Protein AF-A0A2H1WXT0-F1 (afdb_monomer_lite)

Foldseek 3Di:
DDPVCVVVVNDDDPDDDDDPDPPDPVVPDPVVVVDDPDDDDDDPVVVVVDDCVVCVPVDDDDPPDDPPDPPPDPPDD

InterPro domains:
  IPR000961 AGC-kinase, C-terminal [PS51285] (1-70)
  IPR000961 AGC-kinase, C-terminal [SM00133] (2-62)
  IPR017892 Protein kinase, C-terminal [PF00433] (19-60)

Secondary structure (DSSP, 8-state):
--HHHHHTT-SPPS-----SSTT--TTS-HHHHHS---PPP--HHHHHHS-GGGGTT-----TT---S----PPPP-

pLDDT: mean 88.79, std 15.77, range [36.78, 98.12]

Organism: Spodoptera frugiperda (NCBI:txid7108)

Radius of gyration: 21.28 Å; chains: 1; bounding box: 52×35×50 Å

Sequence (77 aa):
MDWDALAQRRLRPPFRPKLKSKREAANFDAEFTKEEPVLTPVPHDVVRAINQEEFRGFSFVNKDFNPAPAADKPAQA

Structure (mmCIF, N/CA/C/O backbone):
data_AF-A0A2H1WXT0-F1
#
_entry.id   AF-A0A2H1WXT0-F1
#
loop_
_atom_site.group_PDB
_atom_site.id
_atom_site.type_symbol
_atom_site.label_atom_id
_atom_site.label_alt_id
_atom_site.label_comp_id
_atom_site.label_asym_id
_atom_site.label_entity_id
_atom_site.label_seq_id
_atom_site.pdbx_PDB_ins_code
_atom_site.Cartn_x
_atom_site.Cartn_y
_atom_site.Cartn_z
_atom_site.occupancy
_atom_site.B_iso_or_equiv
_atom_site.auth_seq_id
_atom_site.auth_comp_id
_atom_site.auth_asym_id
_atom_site.auth_atom_id
_atom_site.pdbx_PDB_model_num
ATOM 1 N N . MET A 1 1 ? 9.025 -0.672 -32.472 1.00 84.06 1 MET A N 1
ATOM 2 C CA . MET A 1 1 ? 9.102 -1.220 -31.102 1.00 84.06 1 MET A CA 1
ATOM 3 C C . MET A 1 1 ? 8.440 -2.581 -31.142 1.00 84.06 1 MET A C 1
ATOM 5 O O . MET A 1 1 ? 7.369 -2.674 -31.722 1.00 84.06 1 MET A O 1
ATOM 9 N N . ASP A 1 2 ? 9.094 -3.618 -30.630 1.00 96.00 2 ASP A N 1
ATOM 10 C CA . ASP A 1 2 ? 8.519 -4.965 -30.570 1.00 96.00 2 ASP A CA 1
ATOM 11 C C . ASP A 1 2 ? 7.617 -5.074 -29.329 1.00 96.00 2 ASP A C 1
ATOM 13 O O . ASP A 1 2 ? 8.099 -5.013 -28.195 1.00 96.00 2 ASP A O 1
ATOM 17 N N . TRP A 1 3 ? 6.305 -5.162 -29.549 1.00 97.19 3 TRP A N 1
ATOM 18 C CA . TRP A 1 3 ? 5.303 -5.183 -28.482 1.00 97.19 3 TRP A CA 1
ATOM 19 C C . TRP A 1 3 ? 5.202 -6.542 -27.785 1.00 97.19 3 TRP A C 1
ATOM 21 O O . TRP A 1 3 ? 5.004 -6.583 -26.568 1.00 97.19 3 TRP A O 1
ATOM 31 N N . ASP A 1 4 ? 5.409 -7.640 -28.511 1.00 98.12 4 ASP A N 1
ATOM 32 C CA . ASP A 1 4 ? 5.351 -8.990 -27.946 1.00 98.12 4 ASP A CA 1
ATOM 33 C C . ASP A 1 4 ? 6.539 -9.227 -27.010 1.00 98.12 4 ASP A C 1
ATOM 35 O O . ASP A 1 4 ? 6.382 -9.714 -25.884 1.00 98.12 4 ASP A O 1
ATOM 39 N N . ALA A 1 5 ? 7.735 -8.792 -27.419 1.00 97.19 5 ALA A N 1
ATOM 40 C CA . ALA A 1 5 ? 8.920 -8.832 -26.568 1.00 97.19 5 ALA A CA 1
ATOM 41 C C . ALA A 1 5 ? 8.777 -7.945 -25.317 1.00 97.19 5 ALA A C 1
ATOM 43 O O . ALA A 1 5 ? 9.273 -8.308 -24.243 1.00 97.19 5 ALA A O 1
ATOM 44 N N . LEU A 1 6 ? 8.096 -6.798 -25.428 1.00 97.12 6 LEU A N 1
ATOM 45 C CA . LEU A 1 6 ? 7.807 -5.918 -24.294 1.00 97.12 6 LEU A CA 1
ATOM 46 C C . LEU A 1 6 ? 6.863 -6.592 -23.289 1.00 97.12 6 LEU A C 1
ATOM 48 O O . LEU A 1 6 ? 7.182 -6.643 -22.100 1.00 97.12 6 LEU A O 1
ATOM 52 N N . ALA A 1 7 ? 5.739 -7.143 -23.760 1.00 97.19 7 ALA A N 1
ATOM 53 C CA . ALA A 1 7 ? 4.751 -7.821 -22.919 1.00 97.19 7 ALA A CA 1
ATOM 54 C C . ALA A 1 7 ? 5.360 -9.017 -22.164 1.00 97.19 7 ALA A C 1
ATOM 56 O O . ALA A 1 7 ? 5.060 -9.246 -20.992 1.00 97.19 7 ALA A O 1
ATOM 57 N N . GLN A 1 8 ? 6.295 -9.727 -22.802 1.00 97.62 8 GLN A N 1
ATOM 58 C CA . GLN A 1 8 ? 7.036 -10.845 -22.211 1.00 97.62 8 GLN A CA 1
ATOM 59 C C . GLN A 1 8 ? 8.238 -10.412 -21.347 1.00 97.62 8 GLN A C 1
ATOM 61 O O . GLN A 1 8 ? 9.012 -11.264 -20.910 1.00 97.62 8 GLN A O 1
ATOM 66 N N . ARG A 1 9 ? 8.421 -9.104 -21.093 1.00 96.50 9 ARG A N 1
ATOM 67 C CA . ARG A 1 9 ? 9.530 -8.523 -20.306 1.00 96.50 9 ARG A CA 1
ATOM 68 C C . ARG A 1 9 ? 10.931 -8.892 -20.828 1.00 96.50 9 ARG A C 1
ATOM 70 O O . ARG A 1 9 ? 11.878 -8.978 -20.050 1.00 96.50 9 ARG A O 1
ATOM 77 N N . ARG A 1 10 ? 11.077 -9.104 -22.143 1.00 96.88 10 ARG A N 1
ATOM 78 C CA . ARG A 1 10 ? 12.356 -9.460 -22.795 1.00 96.88 10 ARG A CA 1
ATOM 79 C C . ARG A 1 10 ? 13.192 -8.245 -23.195 1.00 96.88 10 ARG A C 1
ATOM 81 O O . ARG A 1 10 ? 14.398 -8.372 -23.392 1.00 96.88 10 ARG A O 1
ATOM 88 N N . LEU A 1 11 ? 12.575 -7.070 -23.308 1.00 96.50 11 LEU A N 1
ATOM 89 C CA . LEU A 1 11 ? 13.294 -5.826 -23.571 1.00 96.50 11 LEU A CA 1
ATOM 90 C C . LEU A 1 11 ? 13.960 -5.311 -22.289 1.00 96.50 11 LEU A C 1
ATOM 92 O O . LEU A 1 11 ? 13.333 -5.232 -21.233 1.00 96.50 11 LEU A O 1
ATOM 96 N N . ARG A 1 12 ? 15.239 -4.933 -22.380 1.00 95.06 12 ARG A N 1
ATOM 97 C CA . ARG A 1 12 ? 15.987 -4.361 -21.253 1.00 95.06 12 ARG A CA 1
ATOM 98 C C . ARG A 1 12 ? 15.443 -2.962 -20.915 1.00 95.06 12 ARG A C 1
ATOM 100 O O . ARG A 1 12 ? 15.434 -2.110 -21.804 1.00 95.06 12 ARG A O 1
ATOM 107 N N . PRO A 1 13 ? 15.069 -2.677 -19.652 1.00 95.50 13 PRO A N 1
ATOM 108 C CA . PRO A 1 13 ? 14.685 -1.330 -19.249 1.00 95.50 13 PRO A CA 1
ATOM 109 C C . PRO A 1 13 ? 15.842 -0.335 -19.435 1.00 95.50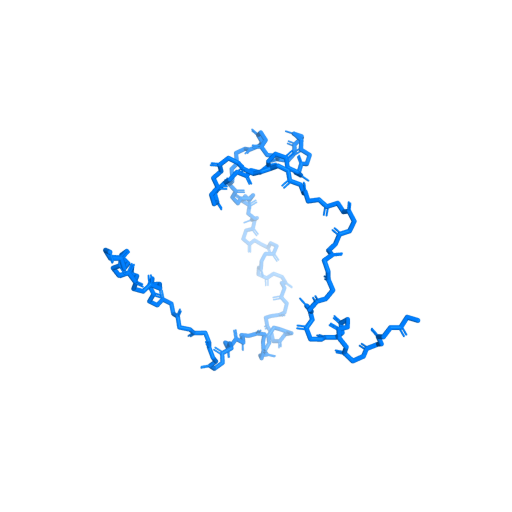 13 PRO A C 1
ATOM 111 O O . PRO A 1 13 ? 16.993 -0.688 -19.153 1.00 95.50 13 PRO A O 1
ATOM 114 N N . PRO A 1 14 ? 15.566 0.914 -19.846 1.00 96.44 14 PRO A N 1
ATOM 115 C CA . PRO A 1 14 ? 16.600 1.939 -20.011 1.00 96.44 14 PRO A CA 1
ATOM 116 C C . PRO A 1 14 ? 17.217 2.379 -18.674 1.00 96.44 14 PRO A C 1
ATOM 118 O O . PRO A 1 14 ? 18.327 2.903 -18.645 1.00 96.4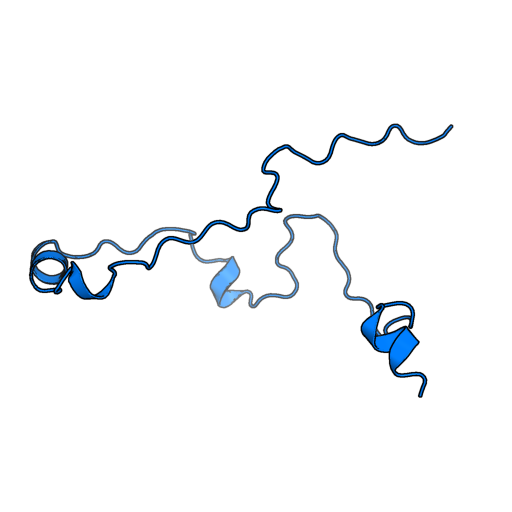4 14 PRO A O 1
ATOM 121 N N . PHE A 1 15 ? 16.526 2.131 -17.559 1.00 97.00 15 PHE A N 1
ATOM 122 C CA . PHE A 1 15 ? 16.972 2.446 -16.208 1.00 97.00 15 PHE A CA 1
ATOM 123 C C . PHE A 1 15 ? 16.774 1.245 -15.282 1.00 97.00 15 PHE A C 1
ATOM 125 O O . PHE A 1 15 ? 15.750 0.562 -15.337 1.00 97.00 15 PHE A O 1
ATOM 132 N N . ARG A 1 16 ? 17.755 1.005 -14.407 1.00 92.75 16 ARG A N 1
ATOM 133 C CA . ARG A 1 16 ? 17.684 -0.005 -13.349 1.00 92.75 16 ARG A CA 1
ATOM 134 C C . ARG A 1 16 ? 17.953 0.675 -12.002 1.00 92.75 16 ARG A C 1
ATOM 136 O O . ARG A 1 16 ? 19.089 1.103 -11.789 1.00 92.75 16 ARG A O 1
ATOM 143 N N . PRO A 1 17 ? 16.960 0.773 -11.100 1.00 93.69 17 PRO A N 1
ATOM 144 C CA . PRO A 1 17 ? 17.169 1.360 -9.783 1.00 93.69 17 PRO A CA 1
ATOM 145 C C . PRO A 1 17 ? 18.175 0.535 -8.975 1.00 93.69 17 PRO A C 1
ATOM 147 O O . PRO A 1 17 ? 18.272 -0.688 -9.122 1.00 93.69 17 PRO A O 1
ATOM 150 N N . LYS A 1 18 ? 18.948 1.217 -8.128 1.00 89.25 18 LYS A N 1
ATOM 151 C CA . LYS A 1 18 ? 19.906 0.571 -7.226 1.00 89.25 18 LYS A CA 1
ATOM 152 C C . LYS A 1 18 ? 19.145 -0.021 -6.038 1.00 89.25 18 LYS A C 1
ATOM 154 O O . LYS A 1 18 ? 18.303 0.653 -5.456 1.00 89.25 18 LYS A O 1
ATOM 159 N N . LEU A 1 19 ? 19.457 -1.270 -5.698 1.00 92.00 19 LEU A N 1
ATOM 160 C CA . LEU A 1 19 ? 18.930 -1.984 -4.536 1.00 92.00 19 LEU A CA 1
ATOM 161 C C . LEU A 1 19 ? 20.092 -2.713 -3.853 1.00 92.00 19 LEU A C 1
ATOM 163 O O . LEU A 1 19 ? 20.852 -3.416 -4.519 1.00 92.00 19 LEU A O 1
ATOM 167 N N . LYS A 1 20 ? 20.230 -2.547 -2.541 1.00 88.94 20 LYS A N 1
ATOM 168 C CA . LYS A 1 20 ? 21.226 -3.196 -1.681 1.00 88.94 20 LYS A CA 1
ATOM 169 C C . LYS A 1 20 ? 20.704 -4.498 -1.081 1.00 88.94 20 LYS A C 1
ATOM 171 O O . LYS A 1 20 ? 21.491 -5.401 -0.820 1.00 88.94 20 LYS A O 1
ATOM 176 N N . SER A 1 21 ? 19.393 -4.612 -0.844 1.00 91.56 21 SER A N 1
ATOM 177 C CA . SER A 1 21 ? 18.784 -5.826 -0.285 1.00 91.56 21 SER A CA 1
ATOM 178 C C . SER A 1 21 ? 17.318 -5.998 -0.690 1.00 91.56 21 SER A C 1
ATOM 180 O O . SER A 1 21 ? 16.672 -5.056 -1.141 1.00 91.56 21 SER A O 1
ATOM 182 N N . LYS A 1 22 ? 16.767 -7.201 -0.464 1.00 89.12 22 LYS A N 1
ATOM 183 C CA . LYS A 1 22 ? 15.344 -7.512 -0.702 1.00 89.12 22 LYS A CA 1
ATOM 184 C C . LYS A 1 22 ? 14.373 -6.729 0.198 1.00 89.12 22 LYS A C 1
ATOM 186 O O . LYS A 1 22 ? 13.187 -6.710 -0.099 1.00 89.12 22 LYS A O 1
ATOM 191 N N . ARG A 1 23 ? 14.852 -6.142 1.303 1.00 87.69 23 ARG A N 1
ATOM 192 C CA . ARG A 1 23 ? 14.034 -5.408 2.289 1.00 87.69 23 ARG A CA 1
ATOM 193 C C . ARG A 1 23 ? 14.265 -3.896 2.251 1.00 87.69 23 ARG A C 1
ATOM 195 O O . ARG A 1 23 ? 13.773 -3.185 3.115 1.00 87.69 23 ARG A O 1
ATOM 202 N N . GLU A 1 24 ? 15.063 -3.404 1.309 1.00 90.25 24 GLU A N 1
ATOM 203 C CA . GLU A 1 24 ? 15.381 -1.982 1.243 1.00 90.25 24 GLU A CA 1
ATOM 204 C C . GLU A 1 24 ? 14.200 -1.177 0.687 1.00 90.25 24 GLU A C 1
ATOM 206 O O . GLU A 1 24 ? 13.621 -1.539 -0.337 1.00 90.25 24 GLU A O 1
ATOM 211 N N . ALA A 1 25 ? 13.897 -0.051 1.333 1.00 92.12 25 ALA A N 1
ATOM 212 C CA . ALA A 1 25 ? 12.836 0.870 0.936 1.00 92.12 25 ALA A CA 1
ATOM 213 C C . ALA A 1 25 ? 13.377 2.211 0.388 1.00 92.12 25 ALA A C 1
ATOM 215 O O . ALA A 1 25 ? 12.700 3.226 0.435 1.00 92.12 25 ALA A O 1
ATOM 216 N N . ALA A 1 26 ? 14.595 2.230 -0.165 1.00 91.38 26 ALA A N 1
ATOM 217 C CA . ALA A 1 26 ? 15.284 3.455 -0.602 1.00 91.38 26 ALA A CA 1
ATOM 218 C C . ALA A 1 26 ? 14.636 4.175 -1.801 1.00 91.38 26 ALA A C 1
ATOM 220 O O . ALA A 1 26 ? 14.997 5.310 -2.096 1.00 91.38 26 ALA A O 1
ATOM 221 N N . ASN A 1 27 ? 13.713 3.515 -2.506 1.00 93.56 27 ASN A N 1
ATOM 222 C CA . ASN A 1 27 ? 12.935 4.117 -3.594 1.00 93.56 27 ASN A CA 1
ATOM 223 C C . ASN A 1 27 ? 11.537 4.581 -3.131 1.00 93.56 27 ASN A C 1
ATOM 225 O O . ASN A 1 27 ? 10.709 4.922 -3.971 1.00 93.56 27 ASN A O 1
ATOM 229 N N . PHE A 1 28 ? 11.270 4.555 -1.821 1.00 94.56 28 PHE A N 1
ATOM 230 C CA . PHE A 1 28 ? 10.076 5.114 -1.187 1.00 94.56 28 PHE A CA 1
ATOM 231 C C . PHE A 1 28 ? 10.448 6.395 -0.434 1.00 94.56 28 PHE A C 1
ATOM 233 O O . PHE A 1 28 ? 11.617 6.599 -0.097 1.00 94.56 28 PHE A O 1
ATOM 240 N N . ASP A 1 29 ? 9.464 7.254 -0.165 1.00 96.62 29 ASP A N 1
ATOM 241 C CA . ASP A 1 29 ? 9.706 8.488 0.580 1.00 96.62 29 ASP A CA 1
ATOM 242 C C . ASP A 1 29 ? 10.193 8.192 2.010 1.00 96.62 29 ASP A C 1
ATOM 244 O O . ASP A 1 29 ? 9.745 7.254 2.685 1.00 96.62 29 ASP A O 1
ATOM 248 N N . ALA A 1 30 ? 11.139 9.006 2.468 1.00 95.06 30 ALA A N 1
ATOM 249 C CA . ALA A 1 30 ? 11.677 8.925 3.812 1.00 95.06 30 ALA A CA 1
ATOM 250 C C . ALA A 1 30 ? 10.640 9.321 4.871 1.00 95.06 30 ALA A C 1
ATOM 252 O O . ALA A 1 30 ? 10.789 8.893 6.011 1.00 95.06 30 ALA A O 1
ATOM 253 N N . GLU A 1 31 ? 9.623 10.114 4.515 1.00 96.62 31 GLU A N 1
ATOM 254 C CA . GLU A 1 31 ? 8.503 10.441 5.406 1.00 96.62 31 GLU A CA 1
ATOM 255 C C . GLU A 1 31 ? 7.812 9.162 5.902 1.00 96.62 31 GLU A C 1
ATOM 257 O O . GLU A 1 31 ? 7.809 8.904 7.099 1.00 96.62 31 GLU A O 1
ATOM 262 N N . PHE A 1 32 ? 7.387 8.276 4.995 1.00 95.94 32 PHE A N 1
ATOM 263 C CA . PHE A 1 32 ? 6.690 7.036 5.364 1.00 95.94 32 PHE A CA 1
ATOM 264 C C . PHE A 1 32 ? 7.607 5.964 5.958 1.00 95.94 32 PHE A C 1
ATOM 266 O O . PHE A 1 32 ? 7.229 5.236 6.867 1.00 95.94 32 PHE A O 1
ATOM 273 N N . THR A 1 33 ? 8.823 5.816 5.428 1.00 95.19 33 THR A N 1
ATOM 274 C CA . THR A 1 33 ? 9.725 4.718 5.838 1.00 95.19 33 THR A CA 1
ATOM 275 C C . THR A 1 33 ? 10.393 4.933 7.195 1.00 95.19 33 THR A C 1
ATOM 277 O O . THR A 1 33 ? 10.963 3.988 7.743 1.00 95.19 33 THR A O 1
ATOM 280 N N . LYS A 1 34 ? 10.349 6.158 7.731 1.00 95.06 34 LYS A N 1
ATOM 281 C CA . LYS A 1 34 ? 10.821 6.483 9.084 1.00 95.06 34 LYS A CA 1
ATOM 282 C C . LYS A 1 34 ? 9.739 6.331 10.148 1.00 95.06 34 LYS A C 1
ATOM 284 O O . LYS A 1 34 ? 10.089 6.276 11.326 1.00 95.06 34 LYS A O 1
ATOM 289 N N . GLU A 1 35 ? 8.468 6.307 9.758 1.00 96.31 35 GLU A N 1
ATOM 290 C CA . GLU A 1 35 ? 7.373 6.065 10.690 1.00 96.31 35 GLU A CA 1
ATOM 291 C C . GLU A 1 35 ? 7.442 4.643 11.252 1.00 96.31 35 GLU A C 1
ATOM 293 O O . GLU A 1 35 ? 7.919 3.702 10.608 1.00 96.31 35 GLU A O 1
ATOM 298 N N . GLU A 1 36 ? 6.973 4.483 12.487 1.00 96.06 36 GLU A N 1
ATOM 299 C CA . GLU A 1 36 ? 6.872 3.164 13.096 1.00 96.06 36 GLU A CA 1
ATOM 300 C C . GLU A 1 36 ? 5.754 2.369 12.396 1.00 96.06 36 GLU A C 1
ATOM 302 O O . GLU A 1 36 ? 4.652 2.898 12.235 1.00 96.06 36 GLU A O 1
ATOM 307 N N . PRO A 1 37 ? 5.985 1.108 11.980 1.00 95.94 37 PRO A N 1
ATOM 308 C CA . PRO A 1 37 ? 4.985 0.309 11.273 1.00 95.94 37 PRO A CA 1
ATOM 309 C C . PRO A 1 37 ? 3.922 -0.239 12.241 1.00 95.94 37 PRO A C 1
ATOM 311 O O . PRO A 1 37 ? 3.832 -1.446 12.478 1.00 95.94 37 PRO A O 1
ATOM 314 N N . VAL A 1 38 ? 3.119 0.655 12.816 1.00 97.19 38 VAL A N 1
ATOM 315 C CA . VAL A 1 38 ? 2.058 0.348 13.780 1.00 97.19 38 VAL A CA 1
ATOM 316 C C . VAL A 1 38 ? 0.679 0.578 13.178 1.00 97.19 38 VAL A C 1
ATOM 318 O O . VAL A 1 38 ? 0.479 1.429 12.315 1.00 97.19 38 VAL A O 1
ATOM 321 N N . LEU A 1 39 ? -0.304 -0.185 13.655 1.00 96.81 39 LEU A N 1
ATOM 322 C CA . LEU A 1 39 ? -1.704 0.057 13.323 1.00 96.81 39 LEU A CA 1
ATOM 323 C C . LEU A 1 39 ? -2.255 1.136 14.254 1.00 96.81 39 LEU A C 1
ATOM 325 O O . LEU A 1 39 ? -2.171 1.005 15.475 1.00 96.81 39 LEU A O 1
ATOM 329 N N . THR A 1 40 ? -2.855 2.181 13.686 1.00 95.88 40 THR A N 1
ATOM 330 C CA . THR A 1 40 ? -3.575 3.189 14.468 1.00 95.88 40 THR A CA 1
ATOM 331 C C . THR A 1 40 ? -4.718 2.519 15.245 1.00 95.88 40 THR A C 1
ATOM 333 O O . THR A 1 40 ? -5.540 1.833 14.630 1.00 95.88 40 THR A O 1
ATOM 336 N N . PRO A 1 41 ? -4.817 2.699 16.575 1.00 96.00 41 PRO A N 1
ATOM 337 C CA . PRO A 1 41 ? -5.935 2.167 17.346 1.00 96.00 41 PRO A CA 1
ATOM 338 C C . PRO A 1 41 ? -7.267 2.762 16.873 1.00 96.00 41 PRO A C 1
ATOM 340 O O . PRO A 1 41 ? -7.400 3.980 16.761 1.00 96.00 41 PRO A O 1
ATOM 343 N N . VAL A 1 42 ? -8.263 1.909 16.624 1.00 96.12 42 VAL A N 1
ATOM 344 C CA . VAL A 1 42 ? -9.603 2.336 16.192 1.00 96.12 42 VAL A CA 1
ATOM 345 C C . VAL A 1 42 ? -10.592 2.190 17.355 1.00 96.12 42 VAL A C 1
ATOM 347 O O . VAL A 1 42 ? -10.659 1.111 17.951 1.00 96.12 42 VAL A O 1
ATOM 350 N N . PRO A 1 43 ? -11.384 3.229 17.684 1.00 97.31 43 PRO A N 1
ATOM 351 C CA . PRO A 1 43 ? -12.420 3.138 18.709 1.00 97.31 43 PRO A CA 1
ATOM 352 C C . PRO A 1 43 ? -13.464 2.051 18.407 1.00 97.31 43 PRO A C 1
ATOM 354 O O . PRO A 1 43 ? -13.952 1.913 17.283 1.00 97.31 43 PRO A O 1
ATOM 357 N N . HIS A 1 44 ? -13.835 1.266 19.421 1.00 96.44 44 HIS A N 1
ATOM 358 C CA . HIS A 1 44 ? -14.752 0.134 19.242 1.00 96.44 44 HIS A CA 1
ATOM 359 C C . HIS A 1 44 ? -16.171 0.542 18.824 1.00 96.44 44 HIS A C 1
ATOM 361 O O . HIS A 1 44 ? -16.868 -0.234 18.178 1.00 96.44 44 HIS A O 1
ATOM 367 N N . ASP A 1 45 ? -16.631 1.722 19.223 1.00 96.94 45 ASP A N 1
ATOM 368 C CA . ASP A 1 45 ? -17.914 2.296 18.818 1.00 96.94 45 ASP A CA 1
ATOM 369 C C . ASP A 1 45 ? -17.964 2.595 17.318 1.00 96.94 45 ASP A C 1
ATOM 371 O O . ASP A 1 45 ? -18.952 2.241 16.677 1.00 96.94 45 ASP A O 1
ATOM 375 N N . VAL A 1 46 ? -16.875 3.121 16.748 1.00 96.38 46 VAL A N 1
ATOM 376 C CA . VAL A 1 46 ? -16.742 3.326 15.298 1.00 96.38 46 VAL A CA 1
ATOM 377 C C . VAL A 1 46 ? -16.849 1.994 14.562 1.00 96.38 46 VAL A C 1
ATOM 379 O O . VAL A 1 46 ? -17.656 1.867 13.648 1.00 96.38 46 VAL A O 1
ATOM 382 N N . VAL A 1 47 ? -16.104 0.972 14.996 1.00 95.69 47 VAL A N 1
ATOM 383 C CA . VAL A 1 47 ? -16.139 -0.357 14.356 1.00 95.69 47 VAL A CA 1
ATOM 384 C C . VAL A 1 47 ? -17.538 -0.978 14.424 1.00 95.69 47 VAL A C 1
ATOM 386 O O . VAL A 1 47 ? -18.007 -1.550 13.443 1.00 95.69 47 VAL A O 1
ATOM 389 N N . ARG A 1 48 ? -18.233 -0.839 15.562 1.00 96.75 48 ARG A N 1
ATOM 390 C CA . ARG A 1 48 ? -19.596 -1.365 15.753 1.00 96.75 48 ARG A CA 1
ATOM 391 C C . ARG A 1 48 ? -20.651 -0.677 14.888 1.00 96.75 48 ARG A C 1
ATOM 393 O O . ARG A 1 48 ? -21.671 -1.296 14.609 1.00 96.75 48 ARG A O 1
ATOM 400 N N . ALA A 1 49 ? -20.433 0.575 14.492 1.00 97.50 49 ALA A N 1
ATOM 401 C CA . ALA A 1 49 ? -21.364 1.316 13.643 1.00 97.50 49 ALA A CA 1
ATOM 402 C C . ALA A 1 49 ? -21.282 0.913 12.157 1.00 97.50 49 ALA A C 1
ATOM 404 O O . ALA A 1 49 ? -22.168 1.266 11.381 1.00 97.50 49 ALA A O 1
ATOM 405 N N . ILE A 1 50 ? -20.239 0.181 11.751 1.00 97.50 50 ILE A N 1
ATOM 406 C CA . ILE A 1 50 ? -20.016 -0.225 10.360 1.00 97.50 50 ILE A CA 1
ATOM 407 C C . ILE A 1 50 ? -20.807 -1.501 10.042 1.00 97.50 50 ILE A C 1
ATOM 409 O O . ILE A 1 50 ? -20.671 -2.518 10.730 1.00 97.50 50 ILE A O 1
ATOM 413 N N . ASN A 1 51 ? -21.571 -1.477 8.948 1.00 97.75 51 ASN A N 1
ATOM 414 C CA . ASN A 1 51 ? -22.274 -2.644 8.419 1.00 97.75 51 ASN A CA 1
ATOM 415 C C . ASN A 1 51 ? -21.287 -3.691 7.870 1.00 97.75 51 ASN A C 1
ATOM 417 O O . ASN A 1 51 ? -20.742 -3.542 6.779 1.00 97.75 51 ASN A O 1
ATOM 421 N N . GLN A 1 52 ? -21.080 -4.779 8.613 1.00 97.38 52 GLN A N 1
ATOM 422 C CA . GLN A 1 52 ? -20.097 -5.808 8.252 1.00 97.38 52 GLN A CA 1
ATOM 423 C C . GLN A 1 52 ? -20.472 -6.610 6.996 1.00 97.38 52 GLN A C 1
ATOM 425 O O . GLN A 1 52 ? -19.596 -7.194 6.359 1.00 97.38 52 GLN A O 1
ATOM 430 N N . GLU A 1 53 ? -21.748 -6.618 6.603 1.00 97.69 53 GLU A N 1
ATOM 431 C CA . GLU A 1 53 ? -22.200 -7.351 5.416 1.00 97.69 53 GLU A CA 1
ATOM 432 C C . GLU A 1 53 ? -21.645 -6.776 4.108 1.00 97.69 53 GLU A C 1
ATOM 434 O O . GLU A 1 53 ? -21.538 -7.497 3.117 1.00 97.69 53 GLU A O 1
ATOM 439 N N . GLU A 1 54 ? -21.217 -5.510 4.106 1.00 97.69 54 GLU A N 1
ATOM 440 C CA . GLU A 1 54 ? -20.584 -4.871 2.944 1.00 97.69 54 GLU A CA 1
ATOM 441 C C . GLU A 1 54 ? -19.228 -5.495 2.594 1.00 97.69 54 GLU A C 1
ATOM 443 O O . GLU A 1 54 ? -18.793 -5.431 1.446 1.00 97.69 54 GLU A O 1
ATOM 448 N N . PHE A 1 55 ? -18.580 -6.164 3.552 1.00 97.62 55 PHE A N 1
ATOM 449 C CA . PHE A 1 55 ? -17.304 -6.852 3.340 1.00 97.62 55 PHE A CA 1
ATOM 450 C C . PHE A 1 55 ? -17.472 -8.331 2.974 1.00 97.62 55 PHE A C 1
ATOM 452 O O . PHE A 1 55 ? -16.482 -9.064 2.855 1.00 97.62 55 PHE A O 1
ATOM 459 N N . ARG A 1 56 ? -18.709 -8.809 2.777 1.00 97.88 56 ARG A N 1
ATOM 460 C CA . ARG A 1 56 ? -18.959 -10.190 2.358 1.00 97.88 56 ARG A CA 1
ATOM 461 C C . ARG A 1 56 ? -18.275 -10.455 1.012 1.00 97.88 56 ARG A C 1
ATOM 463 O O . ARG A 1 56 ? -18.559 -9.805 0.014 1.00 97.88 56 ARG A O 1
ATOM 470 N N . GLY A 1 57 ? -17.390 -11.452 0.982 1.00 97.62 57 GLY A N 1
ATOM 471 C CA . GLY A 1 57 ? -16.622 -11.812 -0.216 1.00 97.62 57 GLY A CA 1
ATOM 472 C C . GLY A 1 57 ? -15.321 -11.025 -0.415 1.00 97.62 57 GLY A C 1
ATOM 473 O O . GLY A 1 57 ? -14.685 -11.185 -1.451 1.00 97.62 57 GLY A O 1
ATOM 474 N N . PHE A 1 58 ? -14.894 -10.218 0.565 1.00 98.00 58 PHE A N 1
ATOM 475 C CA . PHE A 1 58 ? -13.631 -9.472 0.500 1.00 98.00 58 PHE A CA 1
ATOM 476 C C . PHE A 1 58 ? -12.389 -10.378 0.459 1.00 98.00 58 PHE A C 1
ATOM 478 O O . PHE A 1 58 ? -11.402 -10.070 -0.207 1.00 98.00 58 PHE A O 1
ATOM 485 N N . SER A 1 59 ? -12.418 -11.502 1.180 1.00 96.56 59 SER A N 1
ATOM 486 C CA . SER A 1 59 ? -11.273 -12.409 1.259 1.00 96.56 59 SER A CA 1
ATOM 487 C C . SER A 1 59 ? -10.983 -13.072 -0.089 1.00 96.56 59 SER A C 1
ATOM 489 O O . SER A 1 59 ? -11.814 -13.796 -0.634 1.00 96.56 59 SER A O 1
ATOM 491 N N . PHE A 1 60 ? -9.758 -12.889 -0.579 1.00 95.50 60 PHE A N 1
ATOM 492 C CA . PHE A 1 60 ? -9.248 -13.512 -1.796 1.00 95.50 60 PHE A CA 1
ATOM 493 C C . PHE A 1 60 ? -7.857 -14.101 -1.552 1.00 95.50 60 PHE A C 1
ATOM 495 O O . PHE A 1 60 ? -7.015 -13.484 -0.901 1.00 95.50 60 PHE A O 1
ATOM 502 N N . VAL A 1 61 ? -7.602 -15.283 -2.113 1.00 94.25 61 VAL A N 1
ATOM 503 C CA . VAL A 1 61 ? -6.278 -15.913 -2.124 1.00 94.25 61 VAL A CA 1
ATOM 504 C C . VAL A 1 61 ? -5.954 -16.305 -3.557 1.00 94.25 61 VAL A C 1
ATOM 506 O O . VAL A 1 61 ? -6.732 -17.003 -4.211 1.00 94.25 61 VAL A O 1
ATOM 509 N N . ASN A 1 62 ? -4.795 -15.867 -4.048 1.00 94.25 62 ASN A N 1
ATOM 510 C CA . ASN A 1 62 ? -4.294 -16.320 -5.337 1.00 94.25 62 ASN A CA 1
ATOM 511 C C . ASN A 1 62 ? -3.952 -17.819 -5.247 1.00 94.25 62 ASN A C 1
ATOM 51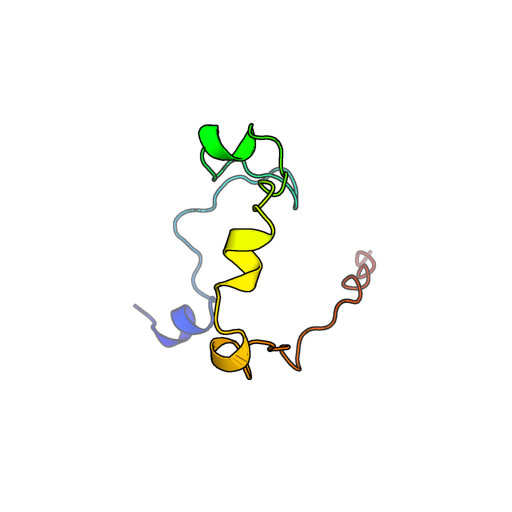3 O O . ASN A 1 62 ? -3.135 -18.213 -4.420 1.00 94.25 62 ASN A O 1
ATOM 517 N N . LYS A 1 63 ? -4.550 -18.641 -6.117 1.00 93.31 63 LYS A N 1
ATOM 518 C CA . LYS A 1 63 ? -4.319 -20.096 -6.167 1.00 93.31 63 LYS A CA 1
ATOM 519 C C . LYS A 1 63 ? -2.867 -20.466 -6.485 1.00 93.31 63 LYS A C 1
ATOM 521 O O . LY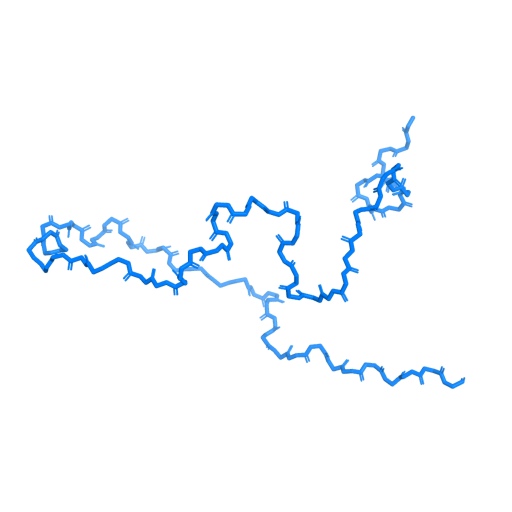S A 1 63 ? -2.416 -21.525 -6.066 1.00 93.31 63 LYS A O 1
ATOM 526 N N . ASP A 1 64 ? -2.145 -19.583 -7.169 1.00 93.69 64 ASP A N 1
ATOM 527 C CA . ASP A 1 64 ? -0.735 -19.770 -7.523 1.00 93.69 64 ASP A CA 1
ATOM 528 C C . ASP A 1 64 ? 0.221 -19.252 -6.436 1.00 93.69 64 ASP A C 1
ATOM 530 O O . ASP A 1 64 ? 1.444 -19.335 -6.575 1.00 93.69 64 ASP A O 1
ATOM 534 N N . PHE A 1 65 ? -0.306 -18.677 -5.350 1.00 89.62 65 PHE A N 1
ATOM 535 C CA . PHE A 1 65 ? 0.519 -18.205 -4.249 1.00 89.62 65 PHE A CA 1
ATOM 536 C C . PHE A 1 65 ? 1.034 -19.390 -3.430 1.00 89.62 65 PHE A C 1
ATOM 538 O O . PHE A 1 65 ? 0.296 -20.006 -2.664 1.00 89.62 65 PHE A O 1
ATOM 545 N N . ASN A 1 66 ? 2.328 -19.678 -3.564 1.00 81.38 66 ASN A N 1
ATOM 546 C CA . ASN A 1 66 ? 3.031 -20.593 -2.677 1.00 81.38 66 ASN A CA 1
ATOM 547 C C . ASN A 1 6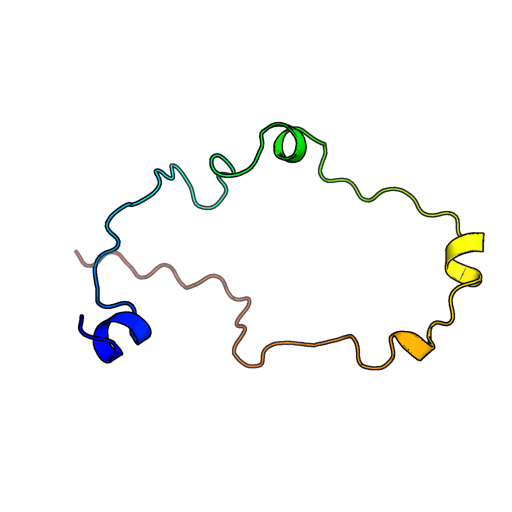6 ? 3.778 -19.787 -1.597 1.00 81.38 66 ASN A C 1
ATOM 549 O O . ASN A 1 66 ? 4.751 -19.107 -1.929 1.00 81.38 66 ASN A O 1
ATOM 553 N N . PRO A 1 67 ? 3.362 -19.851 -0.319 1.00 69.69 67 PRO A N 1
ATOM 554 C CA . PRO A 1 67 ? 4.030 -19.143 0.771 1.00 69.69 67 PRO A CA 1
ATOM 555 C C . PRO A 1 67 ? 5.364 -19.782 1.182 1.00 69.69 67 PRO A C 1
ATOM 557 O O . PRO A 1 67 ? 6.084 -19.198 1.995 1.00 69.69 67 PRO A O 1
ATOM 560 N N . ALA A 1 68 ? 5.712 -20.966 0.662 1.00 68.31 68 ALA A N 1
ATOM 561 C CA . ALA A 1 68 ? 7.011 -21.561 0.935 1.00 68.31 68 ALA A CA 1
ATOM 562 C C . ALA A 1 68 ? 8.128 -20.639 0.406 1.00 68.31 68 ALA A C 1
ATOM 564 O O . ALA A 1 68 ? 8.041 -20.169 -0.735 1.00 68.31 68 ALA A O 1
ATOM 565 N N . PRO A 1 69 ? 9.189 -20.371 1.192 1.00 58.38 69 PRO A N 1
ATOM 566 C CA . PRO A 1 69 ? 10.342 -19.648 0.681 1.00 58.38 69 PRO A CA 1
ATOM 567 C C . PRO A 1 69 ? 10.852 -20.384 -0.557 1.00 58.38 69 PRO A C 1
ATOM 569 O O . PRO A 1 69 ? 11.019 -21.603 -0.527 1.00 58.38 69 PRO A O 1
ATOM 572 N N . ALA A 1 70 ? 11.041 -19.650 -1.659 1.00 56.44 70 ALA A N 1
ATOM 573 C CA . ALA A 1 70 ? 11.637 -20.191 -2.872 1.00 56.44 70 ALA A CA 1
ATOM 574 C C . ALA A 1 70 ? 12.917 -20.925 -2.465 1.00 56.44 70 ALA A C 1
ATOM 576 O O . ALA A 1 70 ? 13.844 -20.277 -1.982 1.00 56.44 70 ALA A O 1
ATOM 577 N N . ALA A 1 71 ? 12.911 -22.258 -2.580 1.00 48.88 71 ALA A N 1
ATOM 578 C CA . ALA A 1 71 ? 14.041 -23.093 -2.208 1.00 48.88 71 ALA A CA 1
ATOM 579 C C . ALA A 1 71 ? 15.305 -22.479 -2.811 1.00 48.88 71 ALA A C 1
ATOM 581 O O . ALA A 1 71 ? 15.331 -22.206 -4.017 1.00 48.88 71 ALA A O 1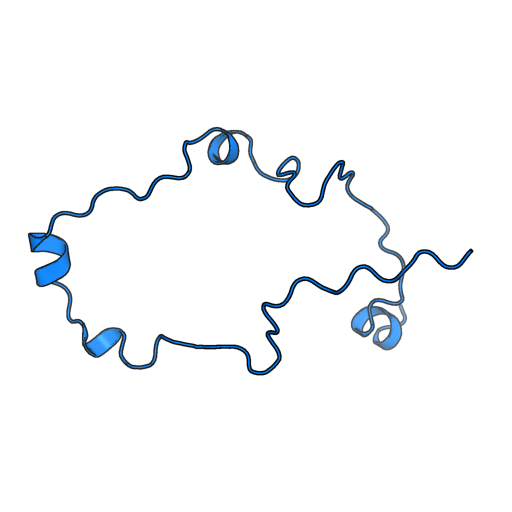
ATOM 582 N N . ASP A 1 72 ? 16.302 -22.211 -1.965 1.00 52.62 72 ASP A N 1
ATOM 583 C CA . ASP A 1 72 ? 17.625 -21.790 -2.401 1.00 52.62 72 ASP A CA 1
ATOM 584 C C . ASP A 1 72 ? 18.076 -22.775 -3.478 1.00 52.62 72 ASP A C 1
ATOM 586 O O . ASP A 1 72 ? 18.373 -23.939 -3.204 1.00 52.62 72 ASP A O 1
ATOM 590 N N . LYS A 1 73 ? 18.051 -22.340 -4.742 1.00 48.28 73 LYS A N 1
ATOM 591 C CA . LYS A 1 73 ? 18.657 -23.126 -5.809 1.00 48.28 73 LYS A CA 1
ATOM 592 C C . LYS A 1 73 ? 20.143 -23.181 -5.464 1.00 48.28 73 LYS A C 1
ATOM 594 O O . LYS A 1 73 ? 20.733 -22.106 -5.320 1.00 48.28 73 LYS A O 1
ATOM 599 N N . PRO A 1 74 ? 20.749 -24.372 -5.316 1.00 36.78 74 PRO A N 1
ATOM 600 C CA . PRO A 1 74 ? 22.180 -24.454 -5.094 1.00 36.78 74 PRO A CA 1
ATOM 601 C C . PRO A 1 74 ? 22.869 -23.721 -6.244 1.00 36.78 74 PRO A C 1
ATOM 603 O O . PRO A 1 74 ? 22.505 -23.904 -7.411 1.00 36.78 74 PRO A O 1
ATOM 606 N N . ALA A 1 75 ? 23.808 -22.837 -5.899 1.00 46.25 75 ALA A N 1
ATOM 607 C CA . ALA A 1 75 ? 24.691 -22.216 -6.868 1.00 46.25 75 ALA A CA 1
ATOM 608 C C . ALA A 1 75 ? 25.302 -23.339 -7.714 1.00 46.25 75 ALA A C 1
ATOM 610 O O . ALA A 1 75 ? 25.915 -24.258 -7.170 1.00 46.25 75 ALA A O 1
ATOM 611 N N . GLN A 1 76 ? 25.048 -23.312 -9.023 1.00 43.72 76 GLN A N 1
ATOM 612 C CA . GLN A 1 76 ? 25.742 -24.197 -9.949 1.00 43.72 76 GLN A CA 1
ATOM 613 C C . GLN A 1 76 ? 27.233 -23.871 -9.829 1.00 43.72 76 GLN A C 1
ATOM 615 O O . GLN A 1 76 ? 27.616 -22.711 -9.995 1.00 43.72 76 GLN A O 1
ATOM 620 N N . ALA A 1 77 ? 27.998 -24.882 -9.416 1.00 43.03 77 ALA A N 1
ATOM 621 C CA . ALA A 1 77 ? 29.453 -24.865 -9.331 1.00 43.03 77 ALA A CA 1
ATOM 622 C C . ALA A 1 77 ? 30.086 -24.806 -10.725 1.00 43.03 77 ALA A C 1
ATOM 624 O O . ALA A 1 77 ? 29.460 -25.340 -11.672 1.00 43.03 77 ALA A O 1
#